Protein AF-A0A9W4R0G9-F1 (afdb_monomer_lite)

Structure (mmCIF, N/CA/C/O backbone):
data_AF-A0A9W4R0G9-F1
#
_entry.id   AF-A0A9W4R0G9-F1
#
loop_
_atom_site.group_PDB
_atom_site.id
_atom_site.type_symbol
_atom_site.label_atom_id
_atom_site.label_alt_id
_atom_site.label_comp_id
_atom_site.label_asym_id
_atom_site.label_entity_id
_atom_site.label_seq_id
_atom_site.pdbx_PDB_ins_code
_atom_site.Cartn_x
_atom_site.Cartn_y
_atom_site.Cartn_z
_atom_site.occupancy
_atom_site.B_iso_or_equiv
_atom_site.auth_seq_id
_atom_site.auth_comp_id
_atom_site.auth_asym_id
_atom_site.auth_atom_id
_atom_site.pdbx_PDB_model_num
ATOM 1 N N . MET A 1 1 ? 7.051 9.682 2.958 1.00 39.66 1 MET A N 1
ATOM 2 C CA . MET A 1 1 ? 6.043 8.602 2.989 1.00 39.66 1 MET A CA 1
ATOM 3 C C . MET A 1 1 ? 4.689 9.255 2.776 1.00 39.66 1 MET A C 1
ATOM 5 O O . MET A 1 1 ? 4.278 10.031 3.631 1.00 39.66 1 MET A O 1
ATOM 9 N N . ALA A 1 2 ? 4.072 9.077 1.609 1.00 33.53 2 ALA A N 1
ATOM 10 C CA . ALA A 1 2 ? 2.757 9.644 1.328 1.00 33.53 2 ALA A CA 1
ATOM 11 C C . ALA A 1 2 ? 1.702 8.577 1.638 1.00 33.53 2 ALA A C 1
ATOM 13 O O . ALA A 1 2 ? 1.608 7.579 0.936 1.00 33.53 2 ALA A O 1
ATOM 14 N N . VAL A 1 3 ? 0.927 8.773 2.705 1.00 40.00 3 VAL A N 1
ATOM 15 C CA . VAL A 1 3 ? -0.297 7.995 2.931 1.00 40.00 3 VAL A CA 1
ATOM 16 C C . VAL A 1 3 ? -1.398 8.696 2.142 1.00 40.00 3 VAL A C 1
ATOM 18 O O . VAL A 1 3 ? -1.845 9.779 2.521 1.00 40.00 3 VAL A O 1
ATOM 21 N N . LEU A 1 4 ? -1.770 8.135 0.992 1.00 43.03 4 LEU A N 1
ATOM 22 C CA . LEU A 1 4 ? -2.740 8.740 0.083 1.00 43.03 4 LEU A CA 1
ATOM 23 C C . LEU A 1 4 ? -4.168 8.409 0.549 1.00 43.03 4 LEU A C 1
ATOM 25 O O . LEU A 1 4 ? -4.705 7.348 0.245 1.00 43.03 4 LEU A O 1
ATOM 29 N N . PHE A 1 5 ? -4.803 9.323 1.284 1.00 40.72 5 PHE A N 1
ATOM 30 C CA . PHE A 1 5 ? -6.244 9.257 1.551 1.00 40.72 5 PHE A CA 1
ATOM 31 C C . PHE A 1 5 ? -7.005 9.837 0.349 1.00 40.72 5 PHE A C 1
ATOM 33 O O . PHE A 1 5 ? -7.005 11.042 0.115 1.00 40.72 5 PHE A O 1
ATOM 40 N N . ILE A 1 6 ? -7.655 8.966 -0.424 1.00 50.44 6 ILE A N 1
ATOM 41 C CA . ILE A 1 6 ? -8.186 9.236 -1.777 1.00 50.44 6 ILE A CA 1
ATOM 42 C C . ILE A 1 6 ? -9.376 10.227 -1.802 1.00 50.44 6 ILE A C 1
ATOM 44 O O . ILE A 1 6 ? -9.774 10.694 -2.863 1.00 50.44 6 ILE A O 1
ATOM 48 N N . VAL A 1 7 ? -9.941 10.624 -0.657 1.00 46.94 7 VAL A N 1
ATOM 49 C CA . VAL A 1 7 ? -11.281 11.246 -0.624 1.00 46.94 7 VAL A CA 1
ATOM 50 C C . VAL A 1 7 ? -11.303 12.758 -0.952 1.00 46.94 7 VAL A C 1
ATOM 52 O O . VAL A 1 7 ? -12.357 13.269 -1.308 1.00 46.94 7 VAL A O 1
ATOM 55 N N . PHE A 1 8 ? -10.173 13.486 -0.920 1.00 51.28 8 PHE A N 1
ATOM 56 C CA . PHE A 1 8 ? -10.148 14.947 -1.191 1.00 51.28 8 PHE A CA 1
ATOM 57 C C . PHE A 1 8 ? -8.876 15.466 -1.893 1.00 51.28 8 PHE A C 1
ATOM 59 O O . PHE A 1 8 ? -8.486 16.620 -1.713 1.00 51.28 8 PHE A O 1
ATOM 66 N N . ILE A 1 9 ? -8.195 14.635 -2.684 1.00 68.94 9 ILE A N 1
ATOM 67 C CA . ILE A 1 9 ? -6.935 15.014 -3.344 1.00 68.94 9 ILE A CA 1
ATOM 68 C C . ILE A 1 9 ? -7.182 15.217 -4.845 1.00 68.94 9 ILE A C 1
ATOM 70 O O . ILE A 1 9 ? -7.864 14.418 -5.483 1.00 68.94 9 ILE A O 1
ATOM 74 N N . SER A 1 10 ? -6.643 16.295 -5.425 1.00 86.69 10 SER A N 1
ATOM 75 C CA . SER A 1 10 ? -6.769 16.544 -6.866 1.00 86.69 10 SER A CA 1
ATOM 76 C C . SER A 1 10 ? -6.056 15.458 -7.679 1.00 86.69 10 SER A C 1
ATOM 78 O O . SER A 1 10 ? -5.064 14.873 -7.240 1.00 86.69 10 SER A O 1
ATOM 80 N N . SER A 1 11 ? -6.519 15.213 -8.906 1.00 88.69 11 SER A N 1
ATOM 81 C CA . SER A 1 11 ? -5.887 14.227 -9.795 1.00 88.69 11 SER A CA 1
ATOM 82 C C . SER A 1 11 ? -4.412 14.543 -10.079 1.00 88.69 11 SER A C 1
ATOM 84 O O . SER A 1 11 ? -3.595 13.638 -10.236 1.00 88.69 11 SER A O 1
ATOM 86 N N . GLU A 1 12 ? -4.049 15.826 -10.103 1.00 92.19 12 GLU A N 1
ATOM 87 C CA . GLU A 1 12 ? -2.664 16.278 -10.239 1.00 92.19 12 GLU A CA 1
ATOM 88 C C . GLU A 1 12 ? -1.817 15.894 -9.027 1.00 92.19 12 GLU A C 1
ATOM 90 O O . GLU A 1 12 ? -0.734 15.337 -9.194 1.00 92.19 12 GLU A O 1
ATOM 95 N N . ALA A 1 13 ? -2.332 16.116 -7.817 1.00 91.56 13 ALA A N 1
ATOM 96 C CA . ALA A 1 13 ? -1.642 15.732 -6.597 1.00 91.56 13 ALA A CA 1
ATOM 97 C C . ALA A 1 13 ? -1.495 14.205 -6.489 1.00 91.56 13 ALA A C 1
ATOM 99 O O . ALA A 1 13 ? -0.418 13.732 -6.139 1.00 91.56 13 ALA A O 1
ATOM 100 N N . ILE A 1 14 ? -2.512 13.425 -6.876 1.00 90.38 14 ILE A N 1
ATOM 101 C CA . ILE A 1 14 ? -2.411 11.955 -6.940 1.00 90.38 14 ILE A CA 1
ATOM 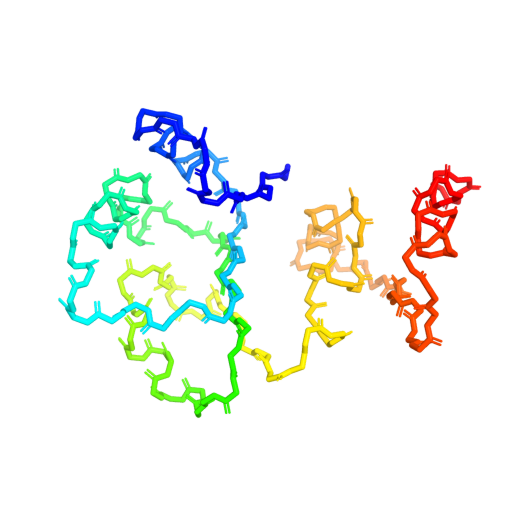102 C C . ILE A 1 14 ? -1.268 11.534 -7.869 1.00 90.38 14 ILE A C 1
ATOM 104 O O . ILE A 1 14 ? -0.393 10.777 -7.452 1.00 90.38 14 ILE A O 1
ATOM 108 N N . ARG A 1 15 ? -1.226 12.063 -9.101 1.00 93.69 15 ARG A N 1
ATOM 109 C CA . ARG A 1 15 ? -0.143 11.760 -10.051 1.00 93.69 15 ARG A CA 1
ATOM 110 C C . ARG A 1 15 ? 1.224 12.154 -9.506 1.00 93.69 15 ARG A C 1
ATOM 112 O O . ARG A 1 15 ? 2.167 11.380 -9.621 1.00 93.69 15 ARG A O 1
ATOM 119 N N . HIS A 1 16 ? 1.327 13.340 -8.912 1.00 93.31 16 HIS A N 1
ATOM 120 C CA . HIS A 1 16 ? 2.572 13.840 -8.341 1.00 93.31 16 HIS A CA 1
ATOM 121 C C . HIS A 1 16 ? 3.091 12.931 -7.220 1.00 93.31 16 HIS A C 1
ATOM 123 O O . HIS A 1 16 ? 4.247 12.509 -7.258 1.00 93.31 16 HIS A O 1
ATOM 129 N N . TYR A 1 17 ? 2.239 12.596 -6.247 1.00 92.94 17 TYR A N 1
ATOM 130 C CA . TYR A 1 17 ? 2.645 11.782 -5.106 1.00 92.94 17 TYR A CA 1
ATOM 131 C C . TYR A 1 17 ? 2.932 10.340 -5.496 1.00 92.94 17 TYR A C 1
ATOM 133 O O . TYR A 1 17 ? 3.956 9.818 -5.069 1.00 92.94 17 TYR A O 1
ATOM 141 N N . LEU A 1 18 ? 2.096 9.710 -6.328 1.00 93.44 18 LEU A N 1
ATOM 142 C CA . LEU A 1 18 ? 2.363 8.349 -6.803 1.00 93.44 18 LEU A CA 1
ATOM 143 C C . LEU A 1 18 ? 3.670 8.286 -7.588 1.00 93.44 18 LEU A C 1
ATOM 145 O O . LEU A 1 18 ? 4.469 7.386 -7.356 1.00 93.44 18 LEU A O 1
ATOM 149 N N . LYS A 1 19 ? 3.945 9.281 -8.440 1.00 94.19 19 LYS A N 1
ATOM 150 C CA . LYS A 1 19 ? 5.185 9.307 -9.216 1.00 94.19 19 LYS A CA 1
ATOM 151 C C . LYS A 1 19 ? 6.430 9.310 -8.327 1.00 94.19 19 LYS A C 1
ATOM 153 O O . LYS A 1 19 ? 7.404 8.649 -8.673 1.00 94.19 19 LYS A O 1
ATOM 158 N N . ALA A 1 20 ? 6.388 10.050 -7.220 1.00 92.75 20 ALA A N 1
ATOM 159 C CA . ALA A 1 20 ? 7.500 10.228 -6.287 1.00 92.75 20 ALA A CA 1
ATOM 160 C C . ALA A 1 20 ? 7.504 9.233 -5.109 1.00 92.75 20 ALA A C 1
ATOM 162 O O . ALA A 1 20 ? 8.336 9.358 -4.207 1.00 92.75 20 ALA A O 1
ATOM 163 N N . SER A 1 21 ? 6.553 8.298 -5.054 1.00 92.50 21 SER A N 1
ATOM 164 C CA . SER A 1 21 ? 6.429 7.369 -3.931 1.00 92.50 21 SER A CA 1
ATOM 165 C C . SER A 1 21 ? 7.365 6.184 -4.097 1.00 92.50 21 SER A C 1
ATOM 167 O O . SER A 1 21 ? 7.323 5.512 -5.110 1.00 92.50 21 SER A O 1
ATOM 169 N N . PHE A 1 22 ? 8.144 5.903 -3.056 1.00 91.94 22 PHE A N 1
ATOM 170 C CA . PHE A 1 22 ? 8.953 4.685 -2.948 1.00 91.94 22 PHE A CA 1
ATOM 171 C C . PHE A 1 22 ? 8.130 3.455 -2.527 1.00 91.94 22 PHE A C 1
ATOM 173 O O . PHE A 1 22 ? 8.482 2.318 -2.817 1.00 91.94 22 PHE A O 1
ATOM 180 N N . MET A 1 23 ? 7.053 3.684 -1.778 1.00 93.31 23 MET A N 1
ATOM 181 C CA . MET A 1 23 ? 6.179 2.640 -1.262 1.00 93.31 23 MET A CA 1
ATOM 182 C C . MET A 1 23 ? 4.742 3.134 -1.318 1.00 93.31 23 MET A C 1
ATOM 184 O O . MET A 1 23 ? 4.468 4.269 -0.911 1.00 93.31 23 MET A O 1
ATOM 188 N N . VAL A 1 24 ? 3.843 2.287 -1.808 1.00 94.25 24 VAL A N 1
ATOM 189 C CA . VAL A 1 24 ? 2.407 2.566 -1.889 1.00 94.25 24 VAL A CA 1
ATOM 190 C C . VAL A 1 24 ? 1.654 1.454 -1.178 1.00 94.25 24 VAL A C 1
ATOM 192 O O . VAL A 1 24 ? 1.870 0.285 -1.472 1.00 94.25 24 VAL A O 1
ATOM 195 N N . THR A 1 25 ? 0.749 1.825 -0.272 1.00 94.88 25 THR A N 1
ATOM 196 C CA . THR A 1 25 ? -0.149 0.885 0.407 1.00 94.88 25 THR A CA 1
ATOM 197 C C . THR A 1 25 ? -1.586 1.136 -0.034 1.00 94.88 25 THR A C 1
ATOM 199 O O . THR A 1 25 ? -2.082 2.261 0.068 1.00 94.88 25 THR A O 1
ATOM 202 N N . VAL A 1 26 ? -2.281 0.085 -0.466 1.00 94.00 26 VAL A N 1
ATOM 203 C CA . VAL A 1 26 ? -3.717 0.098 -0.761 1.00 94.00 26 VAL A CA 1
ATOM 204 C C . VAL A 1 26 ? -4.445 -0.763 0.268 1.00 94.00 26 VAL A C 1
ATOM 206 O O . VAL A 1 26 ? -4.144 -1.942 0.422 1.00 94.00 26 VAL A O 1
ATOM 209 N N . PHE A 1 27 ? -5.418 -0.180 0.970 1.00 94.50 27 PHE A N 1
ATOM 210 C CA . PHE A 1 27 ? -6.186 -0.857 2.019 1.00 94.50 27 PHE A CA 1
ATOM 211 C C . PHE A 1 27 ? -7.661 -0.983 1.628 1.00 94.50 27 PHE A C 1
ATOM 213 O O . PHE A 1 27 ? -8.344 0.028 1.466 1.00 94.50 27 PHE A O 1
ATOM 220 N N . GLY A 1 28 ? -8.155 -2.216 1.479 1.00 89.75 28 GLY A N 1
ATOM 221 C CA . GLY A 1 28 ? -9.577 -2.530 1.279 1.00 89.75 28 GLY A CA 1
ATOM 222 C C . GLY A 1 28 ? -10.210 -2.017 -0.022 1.00 89.75 28 GLY A C 1
ATOM 223 O O . GLY A 1 28 ? -11.413 -2.180 -0.222 1.00 89.75 28 GLY A O 1
ATOM 224 N N . TYR A 1 29 ? -9.436 -1.394 -0.912 1.00 87.19 29 TYR A N 1
ATOM 225 C CA . TYR A 1 29 ? -9.918 -0.953 -2.214 1.00 87.19 29 TYR A CA 1
ATOM 226 C C . TYR A 1 29 ? -9.720 -2.069 -3.235 1.00 87.19 29 TYR A C 1
ATOM 228 O O . TYR A 1 29 ? -8.599 -2.463 -3.532 1.00 87.19 29 TYR A O 1
ATOM 236 N N . GLY A 1 30 ? -10.823 -2.584 -3.775 1.00 82.31 30 GLY A N 1
ATOM 237 C CA . GLY A 1 30 ? -10.803 -3.786 -4.602 1.00 82.31 30 GLY A CA 1
ATOM 238 C C . GLY A 1 30 ? -10.543 -3.573 -6.091 1.00 82.31 30 GLY A C 1
ATOM 239 O O . GLY A 1 30 ? -10.800 -4.504 -6.848 1.00 82.31 30 GLY A O 1
ATOM 240 N N . ALA A 1 31 ? -10.109 -2.376 -6.508 1.00 82.31 31 ALA A N 1
ATOM 241 C CA . ALA A 1 31 ? -9.964 -1.993 -7.917 1.00 82.31 31 ALA A CA 1
ATOM 242 C C . ALA A 1 31 ? -11.154 -2.452 -8.795 1.00 82.31 31 ALA A C 1
ATOM 244 O O . ALA A 1 31 ? -10.954 -3.137 -9.801 1.00 82.31 31 ALA A O 1
ATOM 245 N N . PRO A 1 32 ? -12.410 -2.158 -8.398 1.00 80.00 32 PRO A N 1
ATOM 246 C CA . PRO A 1 32 ? -13.572 -2.691 -9.093 1.00 80.00 32 PRO A CA 1
ATOM 247 C C . PRO A 1 32 ? -13.614 -2.173 -10.534 1.00 80.00 32 PRO A C 1
ATOM 249 O O . PRO A 1 32 ? -13.300 -1.015 -10.800 1.00 80.00 32 PRO A O 1
ATOM 252 N N . THR A 1 33 ? -14.083 -3.001 -11.468 1.00 79.62 33 THR A N 1
ATOM 253 C CA . THR A 1 33 ? -14.196 -2.630 -12.892 1.00 79.62 33 THR A CA 1
ATOM 254 C C . THR A 1 33 ? -15.076 -1.401 -13.129 1.00 79.62 33 THR A C 1
ATOM 256 O O . THR A 1 33 ? -14.898 -0.694 -14.1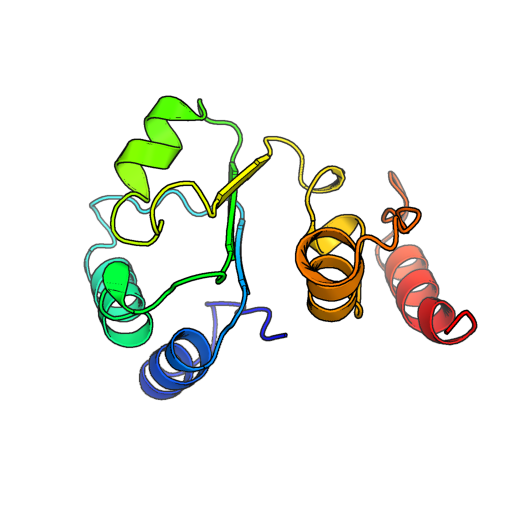18 1.00 79.62 33 THR A O 1
ATOM 259 N N . SER A 1 34 ? -16.006 -1.118 -12.212 1.00 81.12 34 SER A N 1
ATOM 260 C CA . SER A 1 34 ? -16.843 0.082 -12.230 1.00 81.12 34 SER A CA 1
ATOM 261 C C . SER A 1 34 ? -16.071 1.383 -11.984 1.00 81.12 34 SER A C 1
ATOM 263 O O . SER A 1 34 ? -16.600 2.445 -12.291 1.00 81.12 34 SER A O 1
ATOM 265 N N . ASP A 1 35 ? -14.849 1.319 -11.444 1.00 85.94 35 ASP A N 1
ATOM 266 C CA . ASP A 1 35 ? -14.001 2.479 -11.142 1.00 85.94 35 ASP A CA 1
ATOM 267 C C . ASP A 1 35 ? -12.728 2.505 -12.008 1.00 85.94 35 ASP A C 1
ATOM 269 O O . ASP A 1 35 ? -11.601 2.722 -11.553 1.00 85.94 35 ASP A O 1
ATOM 273 N N . ALA A 1 36 ? -12.917 2.271 -13.309 1.00 87.31 36 ALA A N 1
ATOM 274 C CA . ALA A 1 36 ? -11.840 2.329 -14.292 1.00 87.31 36 ALA A CA 1
ATOM 275 C C . ALA A 1 36 ? -11.119 3.691 -14.279 1.00 87.31 36 ALA A C 1
ATOM 277 O O . ALA A 1 36 ? -9.905 3.748 -14.443 1.00 87.31 36 ALA A O 1
ATOM 278 N N . SER A 1 37 ? -11.836 4.793 -14.026 1.00 87.94 37 SER A N 1
ATOM 279 C CA . SER A 1 37 ? -11.241 6.133 -13.974 1.00 87.94 37 SER A CA 1
ATOM 280 C C . SER A 1 37 ? -10.225 6.310 -12.847 1.00 87.94 37 SER A C 1
ATOM 282 O O . SER A 1 37 ? -9.190 6.940 -13.072 1.00 87.94 37 SER A O 1
ATOM 284 N N . ALA A 1 38 ? -10.487 5.775 -11.648 1.00 86.88 38 ALA A N 1
ATOM 285 C CA . ALA A 1 38 ? -9.527 5.865 -10.551 1.00 86.88 38 ALA A CA 1
ATOM 286 C C . ALA A 1 38 ? -8.286 5.012 -10.828 1.00 86.88 38 ALA A C 1
ATOM 288 O O . ALA A 1 38 ? -7.165 5.454 -10.575 1.00 86.88 38 ALA A O 1
ATOM 289 N N . ILE A 1 39 ? -8.472 3.823 -11.409 1.00 89.62 39 ILE A N 1
ATOM 290 C CA . ILE A 1 39 ? -7.365 2.940 -11.785 1.00 89.62 39 ILE A CA 1
ATOM 291 C C . ILE A 1 39 ? -6.481 3.577 -12.856 1.00 89.62 39 ILE A C 1
ATOM 293 O O . ILE A 1 39 ? -5.266 3.623 -12.685 1.00 89.62 39 ILE A O 1
ATOM 297 N N . GLU A 1 40 ? -7.066 4.148 -13.906 1.00 91.81 40 GLU A N 1
ATOM 298 C CA . GLU A 1 40 ? -6.300 4.848 -14.941 1.00 91.81 40 GLU A CA 1
ATOM 299 C C . GLU A 1 40 ? -5.563 6.071 -14.382 1.00 91.81 40 GLU A C 1
ATOM 301 O O . GLU A 1 40 ? -4.403 6.320 -14.720 1.00 91.81 40 GLU A O 1
ATOM 306 N N . LEU A 1 41 ? -6.179 6.806 -13.450 1.00 91.88 41 LEU A N 1
ATOM 307 C CA . LEU A 1 41 ? -5.499 7.884 -12.741 1.00 91.88 41 LEU A CA 1
ATOM 308 C C . LEU A 1 41 ? -4.283 7.366 -11.960 1.00 91.88 41 LEU A C 1
ATOM 310 O O . LEU A 1 41 ? -3.211 7.973 -12.030 1.00 91.88 41 LEU A O 1
ATOM 314 N N . PHE A 1 42 ? -4.425 6.251 -11.246 1.00 91.62 42 PHE A N 1
ATOM 315 C CA . PHE A 1 42 ? -3.342 5.673 -10.453 1.00 91.62 42 PHE A CA 1
ATOM 316 C C . PHE A 1 42 ? -2.209 5.185 -11.341 1.00 91.62 42 PHE A C 1
ATOM 318 O O . PHE A 1 42 ? -1.063 5.561 -11.105 1.00 91.62 42 PHE A O 1
ATOM 325 N N . LYS A 1 43 ? -2.527 4.451 -12.410 1.00 92.94 43 LYS A N 1
ATOM 326 C CA . LYS A 1 43 ? -1.550 4.027 -13.418 1.00 92.94 43 LYS A CA 1
ATOM 327 C C . LYS A 1 43 ? -0.814 5.211 -14.024 1.00 92.94 43 LYS A C 1
ATOM 329 O O . LYS A 1 43 ? 0.401 5.173 -14.147 1.00 92.94 43 LYS A O 1
ATOM 334 N N . SER A 1 44 ? -1.520 6.298 -14.344 1.00 94.62 44 SER A N 1
ATOM 335 C CA . SER A 1 44 ? -0.884 7.492 -14.916 1.00 94.62 44 SER A CA 1
ATOM 336 C C . SER A 1 44 ? 0.118 8.158 -13.963 1.00 94.62 44 SER A C 1
ATOM 338 O O . SER A 1 44 ? 1.083 8.772 -14.415 1.00 94.62 44 SER A O 1
ATOM 340 N N . GLY A 1 45 ? -0.101 8.050 -12.649 1.00 93.88 45 GLY A N 1
ATOM 341 C CA . GLY A 1 45 ? 0.837 8.521 -11.630 1.00 93.88 45 GLY A CA 1
ATOM 342 C C . GLY A 1 45 ? 1.980 7.541 -11.380 1.00 93.88 45 GLY A C 1
ATOM 343 O O . GLY A 1 45 ? 3.130 7.956 -11.258 1.00 93.88 45 GLY A O 1
ATOM 344 N N . TRP A 1 46 ? 1.662 6.249 -11.326 1.00 94.62 46 TRP A N 1
ATOM 345 C CA . TRP A 1 46 ? 2.617 5.175 -11.072 1.00 94.62 46 TRP A CA 1
ATOM 346 C C . TRP A 1 46 ? 3.559 4.935 -12.256 1.00 94.62 46 TRP A C 1
ATOM 348 O O . TRP A 1 46 ? 4.745 4.723 -12.060 1.00 94.62 46 TRP A O 1
ATOM 358 N N . GLY A 1 47 ? 3.113 5.078 -13.498 1.00 94.56 47 GLY A N 1
ATOM 359 C CA . GLY A 1 47 ? 3.966 4.877 -14.670 1.00 94.56 47 GLY A CA 1
ATOM 360 C C . GLY A 1 47 ? 4.324 3.407 -14.908 1.00 94.56 47 GLY A C 1
ATOM 361 O O . GLY A 1 47 ? 3.572 2.510 -14.535 1.00 94.56 47 GLY A O 1
ATOM 362 N N . ASN A 1 48 ? 5.447 3.165 -15.589 1.00 95.38 48 ASN A N 1
ATOM 363 C CA . ASN A 1 48 ? 5.864 1.818 -15.972 1.00 95.38 48 ASN A CA 1
ATOM 364 C C . ASN A 1 48 ? 6.460 1.064 -14.774 1.00 95.38 48 ASN A C 1
ATOM 366 O O . ASN A 1 48 ? 7.379 1.566 -14.132 1.00 95.38 48 ASN A O 1
ATOM 370 N N . ILE A 1 49 ? 5.985 -0.157 -14.517 1.00 95.44 49 ILE A N 1
ATOM 371 C CA . ILE A 1 49 ? 6.498 -1.016 -13.443 1.00 95.44 49 ILE A CA 1
ATOM 372 C C . ILE A 1 49 ? 7.985 -1.340 -13.603 1.00 95.44 49 ILE A C 1
ATOM 374 O O . ILE A 1 49 ? 8.659 -1.536 -12.602 1.00 95.44 49 ILE A O 1
ATOM 378 N N . ASP A 1 50 ? 8.532 -1.365 -14.819 1.00 95.12 50 ASP A N 1
ATOM 379 C CA . ASP A 1 50 ? 9.960 -1.649 -15.031 1.00 95.12 50 ASP A CA 1
ATOM 380 C C . ASP A 1 50 ? 10.878 -0.524 -14.527 1.00 95.12 50 ASP A C 1
ATOM 382 O O . ASP A 1 50 ? 12.044 -0.767 -14.215 1.00 95.12 50 ASP A O 1
ATOM 386 N N . ASP A 1 51 ? 10.338 0.690 -14.375 1.00 94.38 51 ASP A N 1
ATOM 387 C CA . ASP A 1 51 ? 11.052 1.838 -13.810 1.00 94.38 51 ASP A CA 1
ATOM 388 C C . ASP A 1 51 ? 10.980 1.866 -12.268 1.00 94.38 51 ASP A C 1
ATOM 390 O O . ASP A 1 51 ? 11.599 2.720 -11.634 1.00 94.38 51 ASP A O 1
ATOM 394 N N . ARG A 1 52 ? 10.238 0.933 -11.652 1.00 92.19 52 ARG A N 1
ATOM 395 C CA . ARG A 1 52 ? 9.897 0.889 -10.214 1.00 92.19 52 ARG A CA 1
ATOM 396 C C . ARG A 1 52 ? 10.764 -0.095 -9.432 1.00 92.19 52 ARG A C 1
ATOM 398 O O . ARG A 1 52 ? 10.316 -0.770 -8.509 1.00 92.19 52 ARG A O 1
ATOM 405 N N . ASN A 1 53 ? 12.023 -0.219 -9.833 1.00 90.00 53 ASN A N 1
ATOM 406 C CA . ASN A 1 53 ? 12.943 -1.168 -9.225 1.00 90.00 53 ASN A CA 1
ATOM 407 C C . ASN A 1 53 ? 13.211 -0.797 -7.755 1.00 90.00 53 ASN A C 1
ATOM 409 O O . ASN A 1 53 ? 13.470 0.367 -7.450 1.00 90.00 53 ASN A O 1
ATOM 413 N N . MET A 1 54 ? 13.176 -1.786 -6.857 1.00 87.44 54 MET A N 1
ATOM 414 C CA . MET A 1 54 ? 13.286 -1.623 -5.397 1.00 87.44 54 MET A CA 1
ATOM 415 C C . MET A 1 54 ? 12.134 -0.868 -4.708 1.00 87.44 54 MET A C 1
ATOM 417 O O . MET A 1 54 ? 12.187 -0.712 -3.489 1.00 87.44 54 MET A O 1
ATOM 421 N N . GLU A 1 55 ? 11.115 -0.410 -5.439 1.00 92.31 55 GLU A N 1
ATOM 422 C CA . GLU A 1 55 ? 9.917 0.207 -4.859 1.00 92.31 55 GLU A CA 1
ATOM 423 C C . GLU A 1 55 ? 8.896 -0.863 -4.465 1.00 92.31 55 GLU A C 1
ATOM 425 O O . GLU A 1 55 ? 8.769 -1.880 -5.138 1.00 92.31 55 GLU A O 1
ATOM 430 N N . GLU A 1 56 ? 8.157 -0.638 -3.379 1.00 93.44 56 GLU A N 1
ATOM 431 C CA . GLU A 1 56 ? 7.287 -1.654 -2.773 1.00 93.44 56 GLU A CA 1
ATOM 432 C C . GLU A 1 56 ? 5.800 -1.314 -2.948 1.00 93.44 56 GLU A C 1
ATOM 434 O O . GLU A 1 56 ? 5.359 -0.208 -2.612 1.00 93.44 56 GLU A O 1
ATOM 439 N N . PHE A 1 57 ? 5.001 -2.286 -3.399 1.00 95.19 57 PHE A N 1
ATOM 440 C CA . PHE A 1 57 ? 3.543 -2.160 -3.460 1.00 95.19 57 PHE A CA 1
ATOM 441 C C . PHE A 1 57 ? 2.857 -3.075 -2.436 1.00 95.19 57 PHE A C 1
ATOM 443 O O . PHE A 1 57 ? 2.872 -4.300 -2.552 1.00 95.19 57 PHE A O 1
ATOM 450 N N . GLU A 1 58 ? 2.240 -2.485 -1.418 1.00 96.81 58 GLU A N 1
ATOM 451 C CA . GLU A 1 58 ? 1.548 -3.201 -0.349 1.00 96.81 58 GLU A CA 1
ATOM 452 C C . GLU A 1 58 ? 0.032 -3.208 -0.575 1.00 96.81 58 GLU A C 1
ATOM 454 O O . GLU A 1 58 ? -0.602 -2.170 -0.768 1.00 96.81 58 GLU A O 1
ATOM 459 N N . ILE A 1 59 ? -0.567 -4.392 -0.500 1.00 96.81 59 ILE A N 1
ATOM 460 C CA . ILE A 1 59 ? -2.000 -4.620 -0.659 1.00 96.81 59 ILE A CA 1
ATOM 461 C C . ILE A 1 59 ? -2.521 -5.230 0.633 1.00 96.81 59 ILE A C 1
ATOM 463 O O . ILE A 1 59 ? -2.077 -6.295 1.057 1.00 96.81 59 ILE A O 1
ATOM 467 N N . ILE A 1 60 ? -3.495 -4.573 1.246 1.00 97.38 60 ILE A N 1
ATOM 468 C CA . ILE A 1 60 ? -4.145 -5.077 2.446 1.00 97.38 60 ILE A CA 1
ATOM 469 C C . ILE A 1 60 ? -5.601 -5.383 2.110 1.00 97.38 60 ILE A C 1
ATOM 471 O O . ILE A 1 60 ? -6.423 -4.474 1.952 1.00 97.38 60 ILE A O 1
ATOM 475 N N . ASP A 1 61 ? -5.907 -6.667 1.958 1.00 96.56 61 ASP A N 1
ATOM 476 C CA . ASP A 1 61 ? -7.197 -7.159 1.483 1.00 96.56 61 ASP A CA 1
ATOM 477 C C . ASP A 1 61 ? -7.406 -8.615 1.936 1.00 96.56 61 ASP A C 1
ATOM 479 O O . ASP A 1 61 ? -6.471 -9.409 1.998 1.00 96.56 61 ASP A O 1
ATOM 483 N N . ILE A 1 62 ? -8.646 -8.968 2.278 1.00 96.44 62 ILE A N 1
ATOM 484 C CA . ILE A 1 62 ? -9.013 -10.295 2.797 1.00 96.44 62 ILE A CA 1
ATOM 485 C C . ILE A 1 62 ? -9.054 -11.387 1.716 1.00 96.44 62 ILE A C 1
ATOM 487 O O . ILE A 1 62 ? -9.204 -12.567 2.041 1.00 96.44 62 ILE A O 1
ATOM 491 N N . ARG A 1 63 ? -8.993 -11.008 0.435 1.00 95.94 63 ARG A N 1
ATOM 492 C CA . ARG A 1 63 ? -9.013 -11.934 -0.705 1.00 95.94 63 ARG A CA 1
ATOM 493 C C . ARG A 1 63 ? -7.701 -12.709 -0.834 1.00 95.94 63 ARG A C 1
ATOM 495 O O . ARG A 1 63 ? -6.709 -12.436 -0.166 1.00 95.94 63 ARG A O 1
ATOM 502 N N . ASN A 1 64 ? -7.703 -13.726 -1.693 1.00 96.12 64 ASN A N 1
ATOM 503 C CA . ASN A 1 64 ? -6.537 -14.582 -1.886 1.00 96.12 64 ASN A CA 1
ATOM 504 C C . ASN A 1 64 ? -5.374 -13.822 -2.550 1.00 96.12 64 ASN A C 1
ATOM 506 O O . ASN A 1 64 ? -5.582 -13.089 -3.515 1.00 96.12 64 ASN A O 1
ATOM 510 N N . GLU A 1 65 ? -4.140 -14.070 -2.103 1.00 95.88 65 GLU A N 1
ATOM 511 C CA . GLU A 1 65 ? -2.942 -13.419 -2.650 1.00 95.88 65 GLU A CA 1
ATOM 512 C C . GLU A 1 65 ? -2.813 -13.568 -4.175 1.00 95.88 65 GLU A C 1
ATOM 514 O O . GLU A 1 65 ? -2.534 -12.586 -4.853 1.00 95.88 65 GLU A O 1
ATOM 519 N N . ASN A 1 66 ? -3.059 -14.750 -4.753 1.00 96.00 66 ASN A N 1
ATOM 520 C CA . ASN A 1 66 ? -2.907 -14.948 -6.202 1.00 96.00 66 ASN A CA 1
ATOM 521 C C . ASN A 1 66 ? -3.914 -14.119 -7.016 1.00 96.00 66 ASN A C 1
ATOM 523 O O . ASN A 1 66 ? -3.582 -13.614 -8.094 1.00 96.00 66 ASN A O 1
ATOM 527 N N . GLU A 1 67 ? -5.135 -13.965 -6.497 1.00 95.62 67 GLU A N 1
ATOM 528 C CA . GLU A 1 67 ? -6.153 -13.087 -7.083 1.00 95.62 67 GLU A CA 1
ATOM 529 C C . GLU A 1 67 ? -5.676 -11.632 -7.041 1.00 95.62 67 GLU A C 1
ATOM 531 O O . GLU A 1 67 ? -5.674 -10.945 -8.062 1.00 95.62 67 GLU A O 1
ATOM 536 N N . LEU A 1 68 ? -5.200 -11.185 -5.877 1.00 95.81 68 LEU A N 1
ATOM 537 C CA . LEU A 1 68 ? -4.732 -9.818 -5.666 1.00 95.81 68 LEU A CA 1
ATOM 538 C C . LEU A 1 68 ? -3.502 -9.491 -6.514 1.00 95.81 68 LEU A C 1
ATOM 540 O O . LEU A 1 68 ? -3.446 -8.420 -7.108 1.00 95.81 68 LEU A O 1
ATOM 544 N N . ARG A 1 69 ? -2.555 -10.420 -6.652 1.00 94.88 69 ARG A N 1
ATOM 545 C CA . ARG A 1 69 ? -1.388 -10.251 -7.529 1.00 94.88 69 ARG A CA 1
ATOM 546 C C . ARG A 1 69 ? -1.778 -10.061 -8.985 1.00 94.88 69 ARG A C 1
ATOM 548 O O . ARG A 1 69 ? -1.156 -9.271 -9.683 1.00 94.88 69 ARG A O 1
ATOM 555 N N . THR A 1 70 ? -2.795 -10.786 -9.443 1.00 94.50 70 THR A N 1
ATOM 556 C CA . THR A 1 70 ? -3.301 -10.649 -10.812 1.00 94.50 70 THR A CA 1
ATOM 557 C C . THR A 1 70 ? -3.985 -9.295 -10.980 1.00 94.50 70 THR A C 1
ATOM 559 O O . THR A 1 70 ? -3.684 -8.564 -11.923 1.00 94.50 70 THR A O 1
ATOM 562 N N . LEU A 1 71 ? -4.851 -8.936 -10.029 1.00 93.69 71 LEU A N 1
ATOM 563 C CA . LEU A 1 71 ? -5.592 -7.676 -10.014 1.00 93.69 71 LEU A CA 1
ATOM 564 C C . LEU A 1 71 ? -4.677 -6.442 -9.995 1.00 93.69 71 LEU A C 1
ATOM 566 O O . LEU A 1 71 ? -4.949 -5.465 -10.683 1.00 93.69 71 LEU A O 1
ATOM 570 N N . TRP A 1 72 ? -3.593 -6.499 -9.223 1.00 94.44 72 TRP A N 1
ATOM 571 C CA . TRP A 1 72 ? -2.650 -5.397 -9.022 1.00 94.44 72 TRP A CA 1
ATOM 572 C C . TRP A 1 72 ? -1.365 -5.531 -9.848 1.00 94.44 72 TRP A C 1
ATOM 574 O O . TRP A 1 72 ? -0.407 -4.796 -9.621 1.00 94.44 72 TRP A O 1
ATOM 584 N N . SER A 1 73 ? -1.333 -6.441 -10.824 1.00 94.06 73 SER A N 1
ATOM 585 C CA . SER A 1 73 ? -0.135 -6.750 -11.621 1.00 94.06 73 SER A CA 1
ATOM 586 C C . SER A 1 73 ? 0.470 -5.533 -12.331 1.00 94.06 73 SER A C 1
ATOM 588 O O . SER A 1 73 ? 1.687 -5.426 -12.422 1.00 94.06 73 SER A O 1
ATOM 590 N N . GLU A 1 74 ? -0.354 -4.570 -12.752 1.00 93.62 74 GLU A N 1
ATOM 591 C CA . GLU A 1 74 ? 0.094 -3.319 -13.388 1.00 93.62 74 GLU A CA 1
ATOM 592 C C . GLU A 1 74 ? 0.772 -2.328 -12.423 1.00 93.62 74 GLU A C 1
ATOM 594 O O . GLU A 1 74 ? 1.232 -1.272 -12.852 1.00 93.62 74 GLU A O 1
ATOM 599 N N . PHE A 1 75 ? 0.843 -2.649 -11.130 1.00 94.62 75 PHE A N 1
ATOM 600 C CA . PHE A 1 75 ? 1.530 -1.851 -10.114 1.00 94.62 75 PHE A CA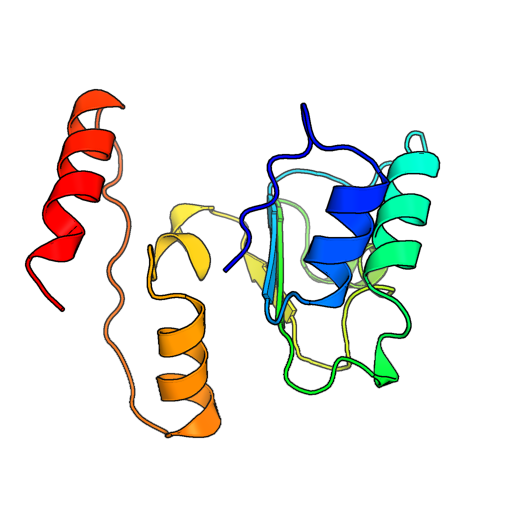 1
ATOM 601 C C . PHE A 1 75 ? 2.731 -2.576 -9.496 1.00 94.62 75 PHE A C 1
ATOM 603 O O . PHE A 1 75 ? 3.572 -1.934 -8.869 1.00 94.62 75 PHE A O 1
ATOM 610 N N . ILE A 1 76 ? 2.837 -3.892 -9.686 1.00 95.19 76 ILE A N 1
ATOM 611 C CA . ILE A 1 76 ? 3.840 -4.736 -9.036 1.00 95.19 76 ILE A CA 1
ATOM 612 C C . ILE A 1 76 ? 5.036 -4.929 -9.966 1.00 95.19 76 ILE A C 1
ATOM 614 O O . ILE A 1 76 ? 4.928 -5.567 -11.013 1.00 95.19 76 ILE A O 1
ATOM 618 N N . HIS A 1 77 ? 6.209 -4.455 -9.547 1.00 95.00 77 HIS A N 1
ATOM 619 C CA . HIS A 1 77 ? 7.458 -4.819 -10.204 1.00 95.00 77 HIS A CA 1
ATOM 620 C C . HIS A 1 77 ? 7.959 -6.166 -9.672 1.00 95.00 77 HIS A C 1
ATOM 622 O O . HIS A 1 77 ? 8.406 -6.266 -8.530 1.00 95.00 77 HIS A O 1
ATOM 628 N N . SER A 1 78 ? 7.949 -7.207 -10.508 1.00 92.81 78 SER A N 1
ATOM 629 C CA . SER A 1 78 ? 8.604 -8.490 -10.214 1.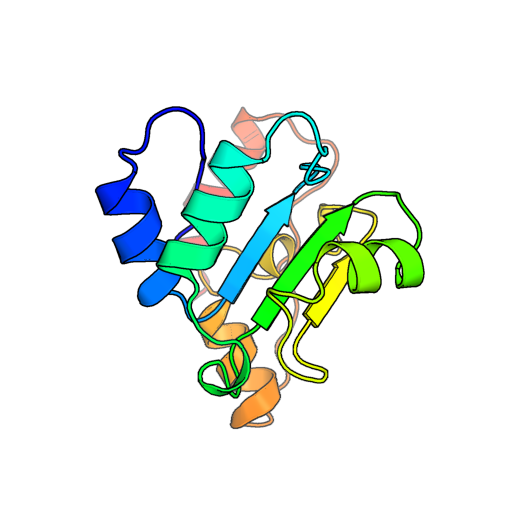00 92.81 78 SER A CA 1
ATOM 630 C C . SER A 1 78 ? 8.114 -9.141 -8.900 1.00 92.81 78 SER A C 1
ATOM 632 O O . SER A 1 78 ? 7.004 -9.676 -8.855 1.00 92.81 78 SER A O 1
ATOM 634 N N . HIS A 1 79 ? 8.918 -9.096 -7.832 1.00 90.31 79 HIS A N 1
ATOM 635 C CA . HIS A 1 79 ? 8.607 -9.653 -6.507 1.00 90.31 79 HIS A CA 1
ATOM 636 C C . HIS A 1 79 ? 8.427 -8.568 -5.430 1.00 90.31 79 HIS A C 1
ATOM 638 O O . HIS A 1 79 ? 8.315 -8.907 -4.256 1.00 90.31 79 HIS A O 1
ATOM 644 N N . HIS A 1 80 ? 8.439 -7.284 -5.801 1.00 92.81 80 HIS A N 1
ATOM 645 C CA . HIS A 1 80 ? 8.381 -6.158 -4.864 1.00 92.81 80 HIS A CA 1
ATOM 646 C C . HIS A 1 80 ? 6.935 -5.817 -4.499 1.00 92.81 80 HIS A C 1
ATOM 648 O O . HIS A 1 80 ? 6.377 -4.786 -4.886 1.00 92.81 80 HIS A O 1
ATOM 654 N N . TYR A 1 81 ? 6.297 -6.752 -3.805 1.00 95.25 81 TYR A N 1
ATOM 655 C CA . TYR A 1 81 ? 4.961 -6.565 -3.279 1.00 95.25 81 TYR A CA 1
ATOM 656 C C . TYR A 1 81 ? 4.784 -7.287 -1.950 1.00 95.25 81 TYR A C 1
ATOM 658 O O . TYR A 1 81 ? 5.437 -8.292 -1.654 1.00 95.25 81 TYR A O 1
ATOM 666 N N . ARG A 1 82 ? 3.789 -6.819 -1.204 1.00 95.75 82 ARG A N 1
ATOM 667 C CA . ARG A 1 82 ? 3.317 -7.447 0.023 1.00 95.75 82 ARG A CA 1
ATOM 668 C C . ARG A 1 82 ? 1.806 -7.572 -0.016 1.00 95.75 82 ARG A C 1
ATOM 670 O O . ARG A 1 82 ? 1.119 -6.632 -0.408 1.00 95.75 82 ARG A O 1
ATOM 677 N N . VAL A 1 83 ? 1.292 -8.717 0.423 1.00 97.00 83 VAL A N 1
ATOM 678 C CA . VAL A 1 83 ? -0.142 -8.922 0.642 1.00 97.00 83 VAL A CA 1
ATOM 679 C C . VAL A 1 83 ? -0.377 -9.291 2.094 1.00 97.00 83 VAL A C 1
ATOM 681 O O . VAL A 1 83 ? 0.256 -10.209 2.606 1.00 97.00 83 VAL A O 1
ATOM 684 N N . GLU A 1 84 ? -1.301 -8.593 2.746 1.00 97.44 84 GLU A N 1
ATOM 685 C CA . GLU A 1 84 ? -1.698 -8.869 4.126 1.00 97.44 84 GLU A CA 1
ATOM 686 C C . GLU A 1 84 ? -3.224 -8.880 4.243 1.00 97.44 84 GLU A C 1
ATOM 688 O O . GLU A 1 84 ? -3.910 -8.012 3.711 1.00 97.44 84 GLU A O 1
ATOM 693 N N . SER A 1 85 ? -3.782 -9.842 4.978 1.00 96.69 85 SER A N 1
ATOM 694 C CA . SER A 1 85 ? -5.235 -9.929 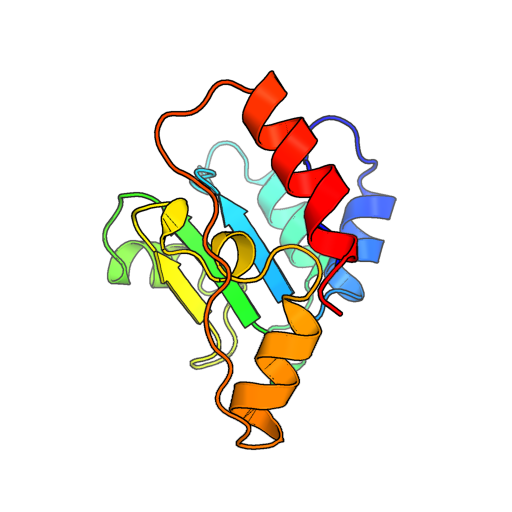5.195 1.00 96.69 85 SER A CA 1
ATOM 695 C C . SER A 1 85 ? -5.710 -9.223 6.471 1.00 96.69 85 SER A C 1
ATOM 697 O O . SER A 1 85 ? -6.911 -9.064 6.680 1.00 96.69 85 SER A O 1
ATOM 699 N N . ASP A 1 86 ? -4.784 -8.828 7.348 1.00 95.38 86 ASP A N 1
ATOM 700 C CA . ASP A 1 86 ? -5.044 -8.082 8.584 1.00 95.38 86 ASP A CA 1
ATOM 701 C C . ASP A 1 86 ? -4.198 -6.805 8.570 1.00 95.38 86 ASP A C 1
ATOM 703 O O . ASP A 1 86 ? -2.971 -6.866 8.472 1.00 95.38 86 ASP A O 1
ATOM 707 N N . PHE A 1 87 ? -4.854 -5.649 8.712 1.00 94.38 87 PHE A N 1
ATOM 708 C CA . PHE A 1 87 ? -4.191 -4.348 8.797 1.00 94.38 87 PHE A CA 1
ATOM 709 C C . PHE A 1 87 ? -3.053 -4.340 9.812 1.00 94.38 87 PHE A C 1
ATOM 711 O O . PHE A 1 87 ? -2.003 -3.783 9.529 1.00 94.38 87 PHE A O 1
ATOM 718 N N . TYR A 1 88 ? -3.231 -4.965 10.975 1.00 94.94 88 TYR A N 1
ATOM 719 C CA . TYR A 1 88 ? -2.240 -4.933 12.049 1.00 94.94 88 TYR A CA 1
ATOM 720 C C . TYR A 1 88 ? -0.965 -5.732 11.735 1.00 94.94 88 TYR A C 1
ATOM 722 O O . TYR A 1 88 ? 0.042 -5.554 12.423 1.00 94.94 88 TYR A O 1
ATOM 730 N N . ASN A 1 89 ? -0.991 -6.581 10.706 1.00 95.56 89 ASN A N 1
ATOM 731 C CA . ASN A 1 89 ? 0.183 -7.303 10.216 1.00 95.56 89 ASN A CA 1
ATOM 732 C C . ASN A 1 89 ? 0.922 -6.534 9.107 1.00 95.56 89 ASN A C 1
ATOM 734 O O . ASN A 1 89 ? 2.043 -6.896 8.763 1.00 95.56 89 ASN A O 1
ATOM 738 N N . SER A 1 90 ? 0.339 -5.446 8.592 1.00 95.88 90 SER A N 1
ATOM 739 C CA . SER A 1 90 ? 0.929 -4.648 7.516 1.00 95.88 90 SER A CA 1
ATOM 740 C C . SER A 1 90 ? 2.255 -3.992 7.890 1.00 95.88 90 SER A C 1
ATOM 742 O O . SER A 1 90 ? 2.556 -3.700 9.053 1.00 95.88 90 SER A O 1
ATOM 744 N N . TRP A 1 91 ? 3.063 -3.716 6.875 1.00 95.12 91 TRP A N 1
ATOM 745 C CA . TRP A 1 91 ? 4.293 -2.958 7.000 1.00 95.12 91 TRP A CA 1
ATOM 746 C C . TRP A 1 91 ? 4.020 -1.561 7.553 1.00 95.12 91 TRP A C 1
ATOM 748 O O . TRP A 1 91 ? 4.712 -1.117 8.474 1.00 95.12 91 TRP A O 1
ATOM 758 N N . ILE A 1 92 ? 2.976 -0.893 7.046 1.00 93.19 92 ILE A N 1
ATOM 759 C CA . ILE A 1 92 ? 2.595 0.446 7.500 1.00 93.19 92 ILE A CA 1
ATOM 760 C C . ILE A 1 92 ? 2.137 0.478 8.965 1.00 93.19 92 ILE A C 1
ATOM 762 O O . ILE A 1 92 ? 2.456 1.439 9.672 1.00 93.19 92 ILE A O 1
ATOM 766 N N . SER A 1 93 ? 1.461 -0.567 9.458 1.00 93.69 93 SER A N 1
ATOM 767 C CA . SER A 1 93 ? 1.045 -0.657 10.866 1.00 93.69 93 SER A CA 1
ATOM 768 C C . SER A 1 93 ? 2.178 -1.049 11.812 1.00 93.69 93 SER A C 1
ATOM 770 O O . SER A 1 93 ? 2.147 -0.669 12.978 1.00 93.69 93 SER A O 1
ATOM 772 N N . ASN A 1 94 ? 3.162 -1.822 11.344 1.00 94.12 94 ASN A N 1
ATOM 773 C CA . ASN A 1 94 ? 4.306 -2.253 12.156 1.00 94.12 94 ASN A CA 1
ATOM 774 C C . ASN A 1 94 ? 5.439 -1.215 12.195 1.00 94.12 94 ASN A C 1
ATOM 776 O O . ASN A 1 94 ? 6.289 -1.256 13.088 1.00 94.12 94 ASN A O 1
ATOM 780 N N . HIS A 1 95 ? 5.445 -0.262 11.259 1.00 92.69 95 HIS A N 1
ATOM 781 C CA . HIS A 1 95 ? 6.475 0.774 11.149 1.00 92.69 95 HIS A CA 1
ATOM 782 C C . HIS A 1 95 ? 5.889 2.190 11.022 1.00 92.69 95 HIS A C 1
ATOM 784 O O . HIS A 1 95 ? 6.271 2.937 10.110 1.00 92.69 95 HIS A O 1
ATOM 790 N N . PRO A 1 96 ? 4.982 2.614 11.924 1.00 91.06 96 PRO A N 1
ATOM 791 C CA . PRO A 1 96 ? 4.395 3.942 11.837 1.00 91.06 96 PRO A CA 1
ATOM 792 C C . PRO A 1 96 ? 5.494 5.008 11.886 1.00 91.06 96 PRO A C 1
ATOM 794 O O . PRO A 1 96 ? 6.425 4.918 12.679 1.00 91.06 96 PRO A O 1
ATOM 797 N N . ARG A 1 97 ? 5.393 6.002 10.993 1.00 87.75 97 ARG A N 1
ATOM 798 C CA . ARG A 1 97 ? 6.356 7.103 10.763 1.00 87.75 97 ARG A CA 1
ATOM 799 C C . ARG A 1 97 ? 7.749 6.735 10.234 1.00 87.75 97 ARG A C 1
ATOM 801 O O . ARG A 1 97 ? 8.383 7.611 9.657 1.00 87.75 97 ARG A O 1
ATOM 808 N N . ARG A 1 98 ? 8.176 5.473 10.317 1.00 89.56 98 ARG A N 1
ATOM 809 C CA . ARG A 1 98 ? 9.513 5.008 9.887 1.00 89.56 98 ARG A CA 1
ATOM 810 C C . ARG A 1 98 ? 9.505 3.952 8.780 1.00 89.56 98 ARG A C 1
ATOM 812 O O . ARG A 1 98 ? 10.534 3.381 8.466 1.00 89.56 98 ARG A O 1
ATOM 819 N N . THR A 1 99 ? 8.355 3.701 8.164 1.00 91.56 99 THR A N 1
ATOM 820 C CA . THR A 1 99 ? 8.118 2.739 7.069 1.00 91.56 99 THR A CA 1
ATOM 821 C C . THR A 1 99 ? 9.241 2.636 6.017 1.00 91.56 99 THR A C 1
ATOM 823 O O . THR A 1 99 ? 9.676 1.530 5.695 1.00 91.56 99 THR A O 1
ATOM 826 N N . GLY A 1 100 ? 9.739 3.768 5.502 1.00 90.19 100 GLY A N 1
ATOM 827 C CA . GLY A 1 100 ? 10.805 3.785 4.493 1.00 90.19 100 GLY A CA 1
ATOM 828 C C . GLY A 1 100 ? 12.191 3.515 5.080 1.00 90.19 100 GLY A C 1
ATOM 829 O O . GLY A 1 100 ? 12.964 2.753 4.509 1.00 90.19 100 GLY A O 1
ATOM 830 N N . GLU A 1 101 ? 12.490 4.087 6.249 1.00 91.38 101 GLU A N 1
ATOM 831 C CA . GLU A 1 101 ? 13.733 3.813 6.980 1.00 91.38 101 GLU A CA 1
ATOM 832 C C . GLU A 1 101 ? 13.829 2.331 7.351 1.00 91.38 101 GLU A C 1
ATOM 834 O O . GLU A 1 101 ? 14.857 1.695 7.136 1.00 91.38 101 GLU A O 1
ATOM 839 N N . ALA A 1 102 ? 12.722 1.769 7.832 1.00 92.50 102 ALA A N 1
ATOM 840 C CA . ALA A 1 102 ? 12.568 0.363 8.138 1.00 92.50 102 ALA A CA 1
ATOM 841 C C . ALA A 1 102 ? 12.913 -0.519 6.928 1.00 92.50 102 ALA A C 1
ATOM 843 O O . ALA A 1 102 ? 13.686 -1.469 7.049 1.00 92.50 102 ALA A O 1
ATOM 844 N N . TYR A 1 103 ? 12.390 -0.167 5.748 1.00 91.62 103 TYR A N 1
ATOM 845 C CA . TYR A 1 103 ? 12.638 -0.918 4.518 1.00 91.62 103 TYR A CA 1
ATOM 846 C C . TYR A 1 103 ? 14.116 -0.866 4.131 1.00 91.62 103 TYR A C 1
ATOM 848 O O . TYR A 1 103 ? 14.739 -1.897 3.885 1.00 91.62 103 TYR A O 1
ATOM 856 N N . ILE A 1 104 ? 14.701 0.335 4.130 1.00 91.31 104 ILE A N 1
ATOM 857 C CA . ILE A 1 104 ? 16.117 0.544 3.815 1.00 91.31 104 ILE A CA 1
ATOM 858 C C . ILE A 1 104 ? 17.001 -0.240 4.790 1.00 91.31 104 ILE A C 1
ATOM 860 O O . ILE A 1 104 ? 17.899 -0.966 4.364 1.00 91.31 104 ILE A O 1
ATOM 864 N N . ASN A 1 105 ? 16.738 -0.138 6.093 1.00 93.44 105 ASN A N 1
ATOM 865 C CA . ASN A 1 105 ? 17.504 -0.840 7.115 1.00 93.44 105 ASN A CA 1
ATOM 866 C C . ASN A 1 105 ? 17.469 -2.355 6.893 1.00 93.44 105 ASN A C 1
ATOM 868 O O . ASN A 1 105 ? 18.526 -2.985 6.842 1.00 93.44 105 ASN A O 1
ATOM 872 N N . GLN A 1 106 ? 16.282 -2.927 6.693 1.00 91.31 106 GLN A N 1
ATOM 873 C CA . GLN A 1 106 ? 16.122 -4.369 6.562 1.00 91.31 106 GLN A CA 1
ATOM 874 C C . GLN A 1 106 ? 16.651 -4.915 5.228 1.00 91.31 106 GLN A C 1
ATOM 876 O O . GLN A 1 106 ? 17.418 -5.878 5.232 1.00 91.31 106 GLN A O 1
ATOM 881 N N . TYR A 1 107 ? 16.271 -4.311 4.100 1.00 88.69 107 TYR A N 1
ATOM 882 C CA . TYR A 1 107 ? 16.515 -4.882 2.770 1.00 88.69 107 TYR A CA 1
ATOM 883 C C . TYR A 1 107 ? 17.786 -4.369 2.090 1.00 88.69 107 TYR A C 1
ATOM 885 O O . TYR A 1 107 ? 18.351 -5.081 1.262 1.00 88.69 107 TYR A O 1
ATOM 893 N N . LEU A 1 108 ? 18.264 -3.169 2.436 1.00 90.69 108 LEU A N 1
ATOM 894 C CA . LEU A 1 108 ? 19.480 -2.597 1.840 1.00 90.69 108 LEU A CA 1
ATOM 895 C C . LEU A 1 108 ? 20.681 -2.657 2.783 1.00 90.69 108 LEU A C 1
ATOM 897 O O . LEU A 1 108 ? 21.801 -2.886 2.336 1.00 90.69 108 LEU A O 1
ATOM 901 N N . MET A 1 109 ? 20.460 -2.454 4.084 1.00 94.50 109 MET A N 1
ATOM 902 C CA . MET A 1 109 ? 21.545 -2.336 5.067 1.00 94.50 109 MET A CA 1
ATOM 903 C C . MET A 1 109 ? 21.763 -3.597 5.909 1.00 94.50 109 MET A C 1
ATOM 905 O O . MET A 1 109 ? 22.694 -3.615 6.714 1.00 94.50 109 MET A O 1
ATOM 909 N N . ALA A 1 110 ? 20.916 -4.623 5.760 1.00 93.81 110 ALA A N 1
ATOM 910 C CA . ALA A 1 110 ? 20.929 -5.843 6.574 1.00 93.81 110 ALA A CA 1
ATOM 911 C C . ALA A 1 110 ? 20.895 -5.574 8.098 1.00 93.81 110 ALA A C 1
ATOM 913 O O . ALA A 1 110 ? 21.481 -6.306 8.897 1.00 93.81 110 ALA A O 1
ATOM 914 N N . LYS A 1 111 ? 20.202 -4.507 8.506 1.00 93.38 111 LYS A N 1
ATOM 915 C CA . LYS A 1 111 ? 19.927 -4.151 9.899 1.00 93.38 111 LYS A CA 1
ATOM 916 C C . LYS A 1 111 ? 18.509 -4.583 10.237 1.00 93.38 111 LYS A C 1
ATOM 918 O O . LYS A 1 111 ? 17.551 -3.881 9.919 1.00 93.38 111 LYS A O 1
ATOM 923 N N . PHE A 1 112 ? 18.380 -5.744 10.866 1.00 86.38 112 PHE A N 1
ATOM 924 C CA . PHE A 1 112 ? 17.086 -6.221 11.342 1.00 86.38 112 PHE A CA 1
ATOM 925 C C . PHE A 1 112 ? 16.557 -5.279 12.421 1.00 86.38 112 PHE A C 1
ATOM 927 O O . PHE A 1 112 ? 17.253 -4.965 13.386 1.00 86.38 112 PHE A O 1
ATOM 934 N N . ILE A 1 113 ? 15.335 -4.813 12.216 1.00 86.25 113 ILE A N 1
ATOM 935 C CA . ILE A 1 113 ? 14.630 -3.906 13.113 1.00 86.25 113 ILE A CA 1
ATOM 936 C C . ILE A 1 113 ? 13.528 -4.676 13.831 1.00 86.25 113 ILE A C 1
ATOM 938 O O . ILE A 1 113 ? 12.943 -5.607 13.279 1.00 86.25 113 ILE A O 1
ATOM 942 N N . GLU A 1 114 ? 13.223 -4.270 15.055 1.00 89.44 114 GLU A N 1
ATOM 943 C CA . GLU A 1 114 ? 12.032 -4.750 15.749 1.00 89.44 114 GLU A CA 1
ATOM 944 C C . GLU A 1 114 ? 10.800 -3.986 15.262 1.00 89.44 114 GLU A C 1
ATOM 946 O O . GLU A 1 114 ? 10.878 -2.782 14.991 1.00 89.44 114 GLU A O 1
ATOM 951 N N . ASN A 1 115 ? 9.657 -4.666 15.175 1.00 91.00 115 ASN A N 1
ATOM 952 C CA . ASN A 1 115 ? 8.380 -4.031 14.856 1.00 91.00 115 ASN A CA 1
ATOM 953 C C . ASN A 1 115 ? 7.938 -3.100 15.997 1.00 91.00 115 ASN A C 1
ATOM 955 O O . ASN A 1 115 ? 8.181 -3.372 17.169 1.00 91.00 115 ASN A O 1
ATOM 959 N N . ASN A 1 116 ? 7.211 -2.036 15.651 1.00 90.56 116 ASN A N 1
ATOM 960 C CA . ASN A 1 116 ? 6.485 -1.193 16.601 1.00 90.56 116 ASN A CA 1
ATOM 961 C C . ASN A 1 116 ? 4.982 -1.253 16.270 1.00 90.56 116 ASN A C 1
ATOM 963 O O . ASN A 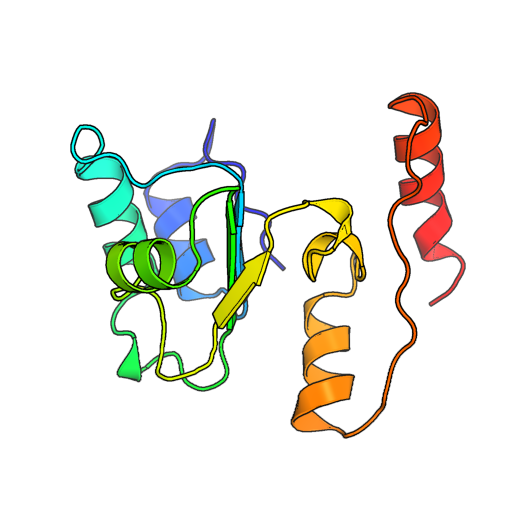1 116 ? 4.456 -0.329 15.640 1.00 90.56 116 ASN A O 1
ATOM 967 N N . PRO A 1 117 ? 4.315 -2.380 16.583 1.00 91.06 117 PRO A N 1
ATOM 968 C CA . PRO A 1 117 ? 2.953 -2.631 16.141 1.00 91.06 117 PRO A CA 1
ATOM 969 C C . PRO A 1 117 ? 1.967 -1.670 16.799 1.00 91.06 117 PRO A C 1
ATOM 971 O O . PRO A 1 117 ? 2.070 -1.357 17.988 1.00 91.06 117 PRO A O 1
ATOM 974 N N . LEU A 1 118 ? 0.954 -1.268 16.034 1.00 91.94 118 LEU A N 1
ATOM 975 C CA . LEU A 1 118 ? -0.163 -0.517 16.589 1.00 91.94 118 LEU A CA 1
ATOM 976 C C . LEU A 1 118 ? -0.878 -1.328 17.684 1.00 91.94 118 LEU A C 1
ATOM 978 O O . LEU A 1 118 ? -1.163 -2.515 17.486 1.00 91.94 118 LEU A O 1
ATOM 982 N N . PRO A 1 119 ? -1.229 -0.697 18.816 1.00 92.94 119 PRO A N 1
ATOM 983 C CA . PRO A 1 119 ? -2.053 -1.331 19.836 1.00 92.94 119 PRO A CA 1
ATOM 984 C C . PRO A 1 119 ? -3.423 -1.737 19.269 1.00 92.94 119 PRO A C 1
ATOM 986 O O . PRO A 1 119 ? -4.054 -1.002 18.503 1.00 92.94 119 PRO A O 1
ATOM 989 N N . ARG A 1 120 ? -3.893 -2.926 19.660 1.00 93.50 120 ARG A N 1
ATOM 990 C CA . ARG A 1 120 ? -5.213 -3.464 19.297 1.00 93.50 120 ARG A CA 1
ATOM 991 C C . ARG A 1 120 ? -6.234 -3.159 20.397 1.00 93.50 120 ARG A C 1
ATOM 993 O O . ARG A 1 120 ? -5.874 -3.092 21.568 1.00 93.50 120 ARG A O 1
ATOM 1000 N N . ASN A 1 121 ? -7.511 -3.066 20.022 1.00 93.81 121 ASN A N 1
ATOM 1001 C CA . ASN A 1 121 ? -8.652 -2.957 20.946 1.00 93.81 121 ASN A CA 1
ATOM 1002 C C . ASN A 1 121 ? -8.628 -1.731 21.878 1.00 93.81 121 ASN A C 1
ATOM 1004 O O . ASN A 1 121 ? -9.132 -1.801 22.997 1.00 93.81 121 ASN A O 1
ATOM 1008 N N . ILE A 1 122 ? -8.065 -0.617 21.412 1.00 94.88 122 ILE A N 1
ATOM 1009 C CA . ILE A 1 122 ? -8.085 0.665 22.122 1.00 94.88 122 ILE A CA 1
ATOM 1010 C C . ILE A 1 122 ? -8.998 1.668 21.411 1.00 94.88 122 ILE A C 1
ATOM 1012 O O . ILE A 1 122 ? -9.310 1.527 20.226 1.00 94.88 122 ILE A O 1
ATOM 1016 N N . SER A 1 123 ? -9.430 2.694 22.131 1.00 96.38 123 SER A N 1
ATOM 1017 C CA . SER A 1 123 ? -10.194 3.809 21.580 1.00 96.38 123 SER A CA 1
ATOM 1018 C C . SER A 1 123 ? -9.355 4.666 20.624 1.00 96.38 123 SER A C 1
ATOM 1020 O O . SER A 1 123 ? -8.125 4.682 20.667 1.00 96.38 123 SER A O 1
ATOM 1022 N N . LEU A 1 124 ? -10.026 5.455 19.779 1.00 94.56 124 LEU A N 1
ATOM 1023 C CA . LEU A 1 124 ? -9.349 6.414 18.897 1.00 94.56 124 LEU A CA 1
ATOM 1024 C C . LEU A 1 124 ? -8.553 7.473 19.676 1.00 94.56 124 LEU A C 1
ATOM 1026 O O . LEU A 1 124 ? -7.529 7.943 19.185 1.00 94.56 124 LEU A O 1
ATOM 1030 N N . SER A 1 125 ? -9.005 7.840 20.880 1.00 96.50 125 SER A N 1
ATOM 1031 C CA . SER A 1 125 ? -8.292 8.772 21.758 1.00 96.50 125 SER A CA 1
ATOM 1032 C C . SER A 1 125 ? -6.972 8.175 22.237 1.00 96.50 125 SER A C 1
ATOM 1034 O O . SER A 1 125 ? -5.929 8.799 22.061 1.00 96.50 125 SER A O 1
ATOM 1036 N N . GLU A 1 126 ? -7.002 6.940 22.743 1.00 95.75 126 GLU A N 1
ATOM 1037 C CA . GLU A 1 126 ? -5.799 6.210 23.160 1.00 95.75 126 GLU A CA 1
ATOM 1038 C C . GLU A 1 126 ? -4.859 5.967 21.968 1.00 95.75 126 GLU A C 1
ATOM 1040 O O . GLU A 1 126 ? -3.645 6.116 22.091 1.00 95.75 126 GLU A O 1
ATOM 1045 N N . LEU A 1 127 ? -5.401 5.661 20.781 1.00 93.50 127 LEU A N 1
ATOM 1046 C CA . LEU A 1 127 ? -4.602 5.493 19.564 1.00 93.50 127 LEU A CA 1
ATOM 1047 C C . LEU A 1 127 ? -3.907 6.798 19.172 1.00 93.50 127 LEU A C 1
ATOM 1049 O O . LEU A 1 127 ? -2.730 6.802 18.815 1.00 93.50 127 LEU A O 1
ATOM 1053 N N . ARG A 1 128 ? -4.619 7.925 19.260 1.00 92.75 128 ARG A N 1
ATOM 1054 C CA . ARG A 1 128 ? -4.046 9.248 19.012 1.00 92.75 128 ARG A CA 1
ATOM 1055 C C . ARG A 1 128 ? -2.942 9.572 20.017 1.00 92.75 128 ARG A C 1
ATOM 1057 O O . ARG A 1 128 ? -1.902 10.078 19.608 1.00 92.75 128 ARG A O 1
ATOM 1064 N N . GLU A 1 129 ? -3.150 9.292 21.300 1.00 93.88 129 GLU A N 1
ATOM 1065 C CA . GLU A 1 129 ? -2.128 9.469 22.340 1.00 93.88 129 GLU A CA 1
ATOM 1066 C C . GLU A 1 129 ? -0.891 8.614 22.059 1.00 93.88 129 GLU A C 1
ATOM 1068 O O . GLU A 1 129 ? 0.229 9.120 22.105 1.00 93.88 129 GLU A O 1
ATOM 1073 N N . TRP A 1 130 ? -1.085 7.355 21.662 1.00 92.00 130 TRP A N 1
ATOM 1074 C CA . TRP A 1 130 ? -0.001 6.474 21.241 1.00 92.00 130 TRP A CA 1
ATOM 1075 C C . TRP A 1 130 ? 0.816 7.089 20.092 1.00 92.00 130 TRP A C 1
ATOM 1077 O O . TRP A 1 130 ? 2.031 7.234 20.213 1.00 92.00 130 TRP A O 1
ATOM 1087 N N . TYR A 1 131 ? 0.157 7.567 19.027 1.00 90.31 131 TYR A N 1
ATOM 1088 C CA . TYR A 1 131 ? 0.813 8.240 17.893 1.00 90.31 131 TYR A CA 1
ATOM 1089 C C . TYR A 1 131 ? 1.522 9.554 18.253 1.00 90.31 131 TYR A C 1
ATOM 1091 O O . TYR A 1 131 ? 2.434 9.969 17.538 1.00 90.31 131 TYR A O 1
ATOM 1099 N N . LEU A 1 132 ? 1.110 10.245 19.315 1.00 90.25 132 LEU A N 1
ATOM 1100 C CA . LEU A 1 132 ? 1.822 11.432 19.794 1.00 90.25 132 LEU A CA 1
ATOM 1101 C C . LEU A 1 132 ? 3.098 11.055 20.557 1.00 90.25 132 LEU A C 1
ATOM 1103 O O . LEU A 1 132 ? 4.076 11.799 20.514 1.00 90.25 132 LEU A O 1
ATOM 1107 N N . ASN A 1 133 ? 3.110 9.885 21.198 1.00 88.38 133 ASN A N 1
ATOM 1108 C CA . ASN A 1 133 ? 4.224 9.415 22.018 1.00 88.38 133 ASN A CA 1
ATOM 1109 C C . ASN A 1 133 ? 5.300 8.648 21.232 1.00 88.38 133 ASN A C 1
ATOM 1111 O O . ASN A 1 133 ? 6.432 8.573 21.702 1.00 88.38 133 ASN A O 1
ATOM 1115 N N . ILE A 1 134 ? 5.018 8.135 20.024 1.00 82.50 134 ILE A N 1
ATOM 1116 C CA . ILE A 1 134 ? 6.021 7.393 19.223 1.00 82.50 134 ILE A CA 1
ATOM 1117 C C . ILE A 1 134 ? 7.252 8.219 18.814 1.00 82.50 134 ILE A C 1
ATOM 1119 O O . ILE A 1 134 ? 8.264 7.649 18.432 1.00 82.50 134 ILE A O 1
ATOM 1123 N N . HIS A 1 135 ? 7.196 9.546 18.932 1.00 63.53 135 HIS A N 1
ATOM 1124 C CA . HIS A 1 135 ? 8.345 10.435 18.746 1.00 63.53 135 HIS A CA 1
ATOM 1125 C C . HIS A 1 135 ? 9.411 10.347 19.839 1.00 63.53 135 HIS A C 1
ATOM 1127 O O . HIS A 1 135 ? 10.505 10.870 19.661 1.00 63.53 135 HIS A O 1
ATOM 1133 N N . GLN A 1 136 ? 9.086 9.764 20.991 1.00 50.84 136 GLN A N 1
ATOM 1134 C CA . GLN A 1 136 ? 9.970 9.776 22.157 1.00 50.84 136 GLN A CA 1
ATOM 1135 C C . GLN A 1 136 ? 11.017 8.649 22.135 1.00 50.84 136 GLN A C 1
ATOM 1137 O O . GLN A 1 136 ? 11.769 8.516 23.096 1.00 50.84 136 GLN A O 1
ATOM 1142 N N . TYR A 1 137 ? 11.066 7.849 21.063 1.00 46.59 137 TYR A N 1
ATOM 1143 C CA . TYR A 1 137 ? 11.883 6.633 20.971 1.00 46.59 137 TYR A CA 1
ATOM 1144 C C . TYR A 1 137 ? 12.745 6.535 19.695 1.00 46.59 137 TYR A C 1
ATOM 1146 O O . TYR A 1 137 ? 13.258 5.453 19.412 1.00 46.59 137 TYR A O 1
ATOM 1154 N N . GLU A 1 138 ? 12.899 7.627 18.933 1.00 46.31 138 GLU A N 1
ATOM 1155 C CA . GLU A 1 138 ? 13.877 7.738 17.828 1.00 46.31 138 GLU A CA 1
ATOM 1156 C C . GLU A 1 138 ? 15.249 8.214 18.331 1.00 46.31 138 GLU A C 1
ATOM 1158 O O . GLU A 1 138 ? 15.288 9.179 19.133 1.00 46.31 138 GLU A O 1
#

Sequence (138 aa):
MAVLFIVFISSEAIRHYLKASFMVTVFGYGAPTSDASAIELFKSGWGNIDDRNMEEFEIIDIRNENELRTLWSEFIHSHHYRVESDFYNSWISNHPRRTGEAYINQYLMAKFIENNPLPRNISLSELREWYLNIHQYE

Secondary structure (DSSP, 8-state):
-----GGG--HHHHHHHHHT-SEEEEES----GGGHHHHHHHHHHH--GGG-TT-EEEEE-SS-HHHHHHHTGGG--TT-EEEESSGGGSHHHHSTTTHHHHHIIIIIS-------PPPSS--HHHHHHHHHHGGGG-

Organism: NCBI:txid2963714

pLDDT: mean 88.17, std 13.77, range [33.53, 97.44]

Foldseek 3Di:
DDPDPPPDDDLVRLLQDLLPALEYEDAADQLDPVPVVVVVSNCNSNDALVVNPNRAYEYAALDDPVVVCVSCVRNDNDPRYYYHPDPQPDLCQFQPPCSPVQSCCVPPVVNHDGTPHQDPPDDPVVSVVVVVCVVVPD

Radius of gyration: 15.75 Å; chains: 1; bounding box: 38×32×39 Å